Protein AF-A0A443JJD4-F1 (afdb_monomer_lite)

Structure (mmCIF, N/CA/C/O backbone):
data_AF-A0A443JJD4-F1
#
_entry.id   AF-A0A443JJD4-F1
#
loop_
_atom_site.group_PDB
_atom_site.id
_atom_site.type_symbol
_atom_site.label_atom_id
_atom_site.label_alt_id
_atom_site.label_comp_id
_atom_site.label_asym_id
_atom_site.label_entity_id
_atom_site.label_seq_id
_atom_site.pdbx_PDB_ins_code
_atom_site.Cartn_x
_atom_site.Cartn_y
_atom_site.Cartn_z
_atom_site.occupancy
_atom_site.B_iso_or_equiv
_atom_site.auth_seq_id
_atom_site.auth_comp_id
_atom_site.auth_asym_id
_atom_site.auth_atom_id
_atom_site.pdbx_PDB_model_num
ATOM 1 N N . MET A 1 1 ? -15.985 1.915 -1.081 1.00 71.69 1 MET A N 1
ATOM 2 C CA . MET A 1 1 ? -14.661 2.400 -1.530 1.00 71.69 1 MET A CA 1
ATOM 3 C C . MET A 1 1 ? -13.531 1.434 -1.184 1.00 71.69 1 MET A C 1
ATOM 5 O O . MET A 1 1 ? -12.964 0.893 -2.116 1.00 71.69 1 MET A O 1
ATOM 9 N N . GLY A 1 2 ? -13.249 1.116 0.090 1.00 85.69 2 GLY A N 1
ATOM 10 C CA . GLY A 1 2 ? -12.136 0.204 0.443 1.00 85.69 2 GLY A CA 1
ATOM 11 C C . GLY A 1 2 ? -12.157 -1.167 -0.258 1.00 85.69 2 GLY A C 1
ATOM 12 O O . GLY A 1 2 ? -11.140 -1.596 -0.787 1.00 85.69 2 GLY A O 1
ATOM 13 N N . ALA A 1 3 ? -13.329 -1.804 -0.365 1.00 90.56 3 ALA A N 1
ATOM 14 C CA . ALA A 1 3 ? -13.476 -3.071 -1.089 1.00 90.56 3 ALA A CA 1
ATOM 15 C C . ALA A 1 3 ? -13.136 -2.968 -2.590 1.00 90.56 3 ALA A C 1
ATOM 17 O O . ALA A 1 3 ? -12.581 -3.903 -3.151 1.00 90.56 3 ALA A O 1
ATOM 18 N N . ALA A 1 4 ? -13.420 -1.827 -3.229 1.00 94.88 4 ALA A N 1
ATOM 19 C CA . ALA A 1 4 ? -13.095 -1.611 -4.639 1.00 94.88 4 ALA A CA 1
ATOM 20 C C . ALA A 1 4 ? -11.581 -1.475 -4.850 1.00 94.88 4 ALA A C 1
ATOM 22 O O . ALA A 1 4 ? -11.047 -2.056 -5.783 1.00 94.88 4 ALA A O 1
ATOM 23 N N . ILE A 1 5 ? -10.881 -0.772 -3.950 1.00 93.56 5 ILE A N 1
ATOM 24 C CA . ILE A 1 5 ? -9.412 -0.666 -3.985 1.00 93.56 5 ILE A CA 1
ATOM 25 C C . ILE A 1 5 ? -8.783 -2.056 -3.849 1.00 93.56 5 ILE A C 1
ATOM 27 O O . ILE A 1 5 ? -7.883 -2.401 -4.608 1.00 93.56 5 ILE A O 1
ATOM 31 N N . LEU A 1 6 ? -9.294 -2.871 -2.921 1.00 95.69 6 LEU A N 1
ATOM 32 C CA . LEU A 1 6 ? -8.824 -4.241 -2.735 1.00 95.69 6 LEU A CA 1
ATOM 33 C C . LEU A 1 6 ? -9.066 -5.107 -3.979 1.00 95.69 6 LEU A C 1
ATOM 35 O O . LEU A 1 6 ? -8.166 -5.816 -4.415 1.00 95.69 6 LEU A O 1
ATOM 39 N N . ALA A 1 7 ? -10.260 -5.017 -4.569 1.00 96.69 7 ALA A N 1
ATOM 40 C CA . ALA A 1 7 ? -10.609 -5.747 -5.785 1.00 96.69 7 ALA A CA 1
ATOM 41 C C . ALA A 1 7 ? -9.724 -5.342 -6.974 1.00 96.69 7 ALA A C 1
ATOM 43 O O . ALA A 1 7 ? -9.246 -6.208 -7.699 1.00 96.69 7 ALA A O 1
ATOM 44 N N . LEU A 1 8 ? -9.456 -4.045 -7.144 1.00 97.19 8 LEU A N 1
ATOM 45 C CA . LEU A 1 8 ? -8.562 -3.544 -8.190 1.00 97.19 8 LEU A CA 1
ATOM 46 C C . LEU A 1 8 ? -7.117 -4.004 -7.978 1.00 97.19 8 LEU A C 1
ATOM 48 O O . LEU A 1 8 ? -6.460 -4.388 -8.940 1.00 97.19 8 LEU A O 1
ATOM 52 N N . ALA A 1 9 ? -6.629 -4.017 -6.736 1.00 96.25 9 ALA A N 1
ATOM 53 C CA . ALA A 1 9 ? -5.298 -4.532 -6.424 1.00 96.25 9 ALA A CA 1
ATOM 54 C C . ALA A 1 9 ? -5.184 -6.037 -6.720 1.00 96.25 9 ALA A C 1
ATOM 56 O O . ALA A 1 9 ? -4.201 -6.475 -7.312 1.00 96.25 9 ALA A O 1
ATOM 57 N N . LEU A 1 10 ? -6.209 -6.822 -6.374 1.00 96.94 10 LEU A N 1
ATOM 58 C CA . LEU A 1 10 ? -6.278 -8.243 -6.725 1.00 96.94 10 LEU A CA 1
ATOM 59 C C . LEU A 1 10 ? -6.310 -8.449 -8.241 1.00 96.94 10 LEU A C 1
ATOM 61 O O . LEU A 1 10 ? -5.576 -9.288 -8.751 1.00 96.94 10 LEU A O 1
ATOM 65 N N . ALA A 1 11 ? -7.114 -7.665 -8.961 1.00 97.94 11 ALA A N 1
ATOM 66 C CA . ALA A 1 11 ? -7.180 -7.719 -10.418 1.00 97.94 11 ALA A CA 1
ATOM 67 C C . ALA A 1 11 ? -5.840 -7.347 -11.070 1.00 97.94 11 ALA A C 1
ATOM 69 O O . ALA A 1 11 ? -5.450 -7.971 -12.050 1.00 97.94 11 ALA A O 1
ATOM 70 N N . HIS A 1 12 ? -5.111 -6.379 -10.509 1.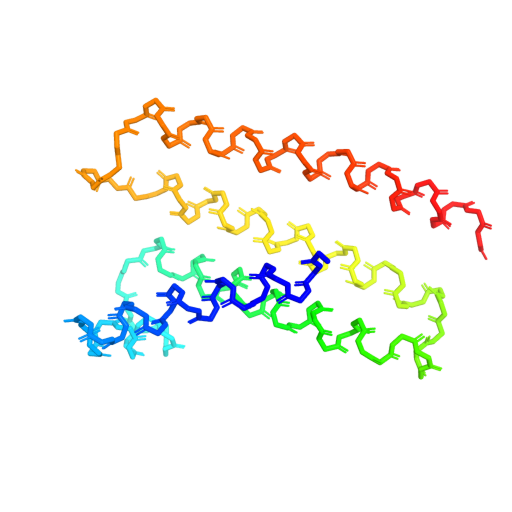00 94.88 12 HIS A N 1
ATOM 71 C CA . HIS A 1 12 ? -3.767 -6.023 -10.958 1.00 94.88 12 HIS A CA 1
ATOM 72 C C . HIS A 1 12 ? -2.786 -7.194 -10.803 1.00 94.88 12 HIS A C 1
ATOM 74 O O . HIS A 1 12 ? -2.148 -7.579 -11.779 1.00 94.88 12 HIS A O 1
ATOM 80 N N . VAL A 1 13 ? -2.715 -7.809 -9.616 1.00 96.56 13 VAL A N 1
ATOM 81 C CA . VAL A 1 13 ? -1.844 -8.974 -9.369 1.00 96.56 13 VAL A CA 1
ATOM 82 C C . VAL A 1 13 ? -2.247 -10.163 -10.246 1.00 96.56 13 VAL A C 1
ATOM 84 O O . VAL A 1 13 ? -1.384 -10.807 -10.835 1.00 96.56 13 VAL A O 1
ATOM 87 N N . ALA A 1 14 ? -3.548 -10.433 -10.384 1.00 96.38 14 ALA A N 1
ATOM 88 C CA . ALA A 1 14 ? -4.056 -11.507 -11.234 1.00 96.38 14 ALA A CA 1
ATOM 89 C C . ALA A 1 14 ? -3.747 -11.265 -12.718 1.00 96.38 14 ALA A C 1
ATOM 91 O O . ALA A 1 14 ? -3.329 -12.187 -13.410 1.00 96.38 14 ALA A O 1
ATOM 92 N N . GLY A 1 15 ? -3.907 -10.032 -13.204 1.00 96.12 15 GLY A N 1
ATOM 93 C CA . GLY A 1 15 ? -3.572 -9.662 -14.578 1.00 96.12 15 GLY A CA 1
ATOM 94 C C . GLY A 1 15 ? -2.087 -9.845 -14.878 1.00 96.12 15 GLY A C 1
ATOM 95 O O . GLY A 1 15 ? -1.744 -10.382 -15.927 1.00 96.12 15 GLY A O 1
ATOM 96 N N . LEU A 1 16 ? -1.214 -9.476 -13.935 1.00 93.56 16 LEU A N 1
ATOM 97 C CA . LEU A 1 16 ? 0.215 -9.748 -14.062 1.00 93.56 16 LEU A CA 1
ATOM 98 C C . LEU A 1 16 ? 0.510 -11.252 -14.047 1.00 93.56 16 LEU A C 1
ATOM 100 O O . LEU A 1 16 ? 1.287 -11.720 -14.868 1.00 93.56 16 LEU A O 1
ATOM 104 N N . TRP A 1 17 ? -0.141 -12.019 -13.169 1.00 94.62 17 TRP A N 1
ATOM 105 C CA . TRP A 1 17 ? 0.071 -13.466 -13.080 1.00 94.62 17 TRP A CA 1
ATOM 106 C C . TRP A 1 17 ? -0.365 -14.199 -14.355 1.00 94.62 17 TRP A C 1
ATOM 108 O O . TRP A 1 17 ? 0.284 -15.152 -14.765 1.00 94.62 17 TRP A O 1
ATOM 118 N N . LEU A 1 18 ? -1.433 -13.740 -15.015 1.00 96.25 18 LEU A N 1
ATOM 119 C CA . LEU A 1 18 ? -1.858 -14.280 -16.311 1.00 96.25 18 LEU A CA 1
ATOM 120 C C . LEU A 1 18 ? -0.854 -13.996 -17.437 1.00 96.25 18 LEU A C 1
ATOM 122 O O . LEU A 1 18 ? -0.821 -14.749 -18.407 1.00 96.25 18 LEU A O 1
ATOM 126 N N . TYR A 1 19 ? -0.077 -12.914 -17.335 1.00 94.69 19 TYR A N 1
ATOM 127 C CA . TYR A 1 19 ? 0.894 -12.521 -18.356 1.00 94.69 19 TYR A CA 1
ATOM 128 C C . TYR A 1 19 ? 2.285 -13.126 -18.112 1.00 94.69 19 TYR A C 1
ATOM 130 O O . TYR A 1 19 ? 2.894 -13.628 -19.052 1.00 94.69 19 TYR A O 1
ATOM 138 N N . SER A 1 20 ? 2.771 -13.107 -16.867 1.00 91.81 20 SER A N 1
ATOM 139 C CA . SER A 1 20 ? 4.039 -13.720 -16.451 1.00 91.81 20 SER A CA 1
ATOM 140 C C . SER A 1 20 ? 3.932 -14.347 -15.044 1.00 91.81 20 SER A C 1
ATOM 142 O O . SER A 1 20 ? 4.242 -13.715 -14.025 1.00 91.81 20 SER A O 1
ATOM 144 N N . PRO A 1 21 ? 3.448 -15.601 -14.940 1.00 93.12 21 PRO A N 1
ATOM 145 C CA . PRO A 1 21 ? 3.163 -16.239 -13.653 1.00 93.12 21 PRO A CA 1
ATOM 146 C C . PRO A 1 21 ? 4.421 -16.494 -12.818 1.00 93.12 21 PRO A C 1
ATOM 148 O O . PRO A 1 21 ? 4.371 -16.371 -11.589 1.00 93.12 21 PRO A O 1
ATOM 151 N N . GLU A 1 22 ? 5.546 -16.829 -13.448 1.00 94.88 22 GLU A N 1
ATOM 152 C CA . GLU A 1 22 ? 6.835 -17.030 -12.784 1.00 94.88 22 GLU A CA 1
ATOM 153 C C . GLU A 1 22 ? 7.345 -15.744 -12.122 1.00 94.88 22 GLU A C 1
ATOM 155 O O . GLU A 1 22 ? 7.669 -15.771 -10.934 1.00 94.88 22 GLU A O 1
ATOM 160 N N . ASP A 1 23 ? 7.289 -14.605 -12.821 1.00 91.62 23 ASP A N 1
ATOM 161 C CA . ASP A 1 23 ? 7.733 -13.309 -12.292 1.00 91.62 23 ASP A CA 1
ATOM 162 C C . ASP A 1 23 ? 6.932 -12.911 -11.051 1.00 91.62 23 ASP A C 1
ATOM 164 O O . ASP A 1 23 ? 7.477 -12.430 -10.054 1.00 91.62 23 ASP A O 1
ATOM 168 N N . ILE A 1 24 ? 5.614 -13.123 -11.094 1.00 94.94 24 ILE A N 1
ATOM 169 C CA . ILE A 1 24 ? 4.726 -12.797 -9.977 1.00 94.94 24 ILE A CA 1
ATOM 170 C C . ILE A 1 24 ? 4.887 -13.780 -8.827 1.00 94.94 24 ILE A C 1
ATOM 172 O O . ILE A 1 24 ? 4.812 -13.379 -7.664 1.00 94.94 24 ILE A O 1
ATOM 176 N N . THR A 1 25 ? 5.166 -15.045 -9.119 1.00 95.19 25 THR A N 1
ATOM 177 C CA . THR A 1 25 ? 5.490 -16.027 -8.082 1.00 95.19 25 THR A CA 1
ATOM 178 C C . THR A 1 25 ? 6.784 -15.641 -7.365 1.00 95.19 25 THR A C 1
ATOM 180 O O . THR A 1 25 ? 6.813 -15.605 -6.133 1.00 95.19 25 THR A O 1
ATOM 183 N N . ASP A 1 26 ? 7.825 -15.258 -8.103 1.00 95.38 26 ASP A N 1
ATOM 184 C CA . ASP A 1 26 ? 9.093 -14.809 -7.524 1.00 95.38 26 ASP A CA 1
ATOM 185 C C . ASP A 1 26 ? 8.960 -13.477 -6.779 1.00 95.38 26 ASP A C 1
ATOM 187 O O . ASP A 1 26 ? 9.578 -13.295 -5.725 1.00 95.38 26 ASP A O 1
ATOM 191 N N . ALA A 1 27 ? 8.116 -12.566 -7.263 1.00 94.75 27 ALA A N 1
ATOM 192 C CA . ALA A 1 27 ? 7.752 -11.347 -6.553 1.00 94.75 27 ALA A CA 1
ATOM 193 C C . ALA A 1 27 ? 7.100 -11.657 -5.198 1.00 94.75 27 ALA A C 1
ATOM 195 O O . ALA A 1 27 ? 7.606 -11.232 -4.159 1.00 94.75 27 ALA A O 1
ATOM 196 N N . LEU A 1 28 ? 6.003 -12.425 -5.193 1.00 92.81 28 LEU A N 1
ATOM 197 C CA . LEU A 1 28 ? 5.223 -12.746 -3.990 1.00 92.81 28 LEU A CA 1
ATOM 198 C C . LEU A 1 28 ? 6.026 -13.540 -2.954 1.00 92.81 28 LEU A C 1
ATOM 200 O O . LEU A 1 28 ? 5.785 -13.407 -1.755 1.00 92.81 28 LEU A O 1
ATOM 204 N N . LEU A 1 29 ? 6.994 -14.338 -3.408 1.00 95.25 29 LEU A N 1
ATOM 205 C CA . LEU A 1 29 ? 7.914 -15.086 -2.551 1.00 95.25 29 LEU A CA 1
ATOM 206 C C . LEU A 1 29 ? 9.170 -14.283 -2.173 1.00 95.25 29 LEU A C 1
ATOM 208 O O . LEU A 1 29 ? 10.064 -14.838 -1.535 1.00 95.25 29 LEU A O 1
ATOM 212 N N . LEU A 1 30 ? 9.230 -12.998 -2.546 1.00 92.69 30 LEU A N 1
ATOM 213 C CA . LEU A 1 30 ? 10.334 -12.069 -2.280 1.00 92.69 30 LEU A CA 1
ATOM 214 C C . LEU A 1 30 ? 11.699 -12.586 -2.770 1.00 92.69 30 LEU A C 1
ATOM 216 O O . LEU A 1 30 ? 12.732 -12.322 -2.157 1.00 92.69 30 LEU A O 1
ATOM 220 N N . ARG A 1 31 ? 11.700 -13.326 -3.882 1.00 94.38 31 ARG A N 1
ATOM 221 C CA . ARG A 1 31 ? 12.903 -13.843 -4.557 1.00 94.38 31 ARG A CA 1
ATOM 222 C C . ARG A 1 31 ? 13.358 -12.952 -5.706 1.00 94.38 31 ARG A C 1
ATOM 224 O O . ARG A 1 31 ? 14.519 -13.011 -6.101 1.00 94.38 31 ARG A O 1
ATOM 231 N N . ALA A 1 32 ? 12.451 -12.137 -6.243 1.00 86.56 32 ALA A N 1
ATOM 232 C CA . ALA A 1 32 ? 12.763 -11.210 -7.318 1.00 86.56 32 ALA A CA 1
ATOM 233 C C . ALA A 1 32 ? 13.842 -10.200 -6.881 1.00 86.56 32 ALA A C 1
ATOM 235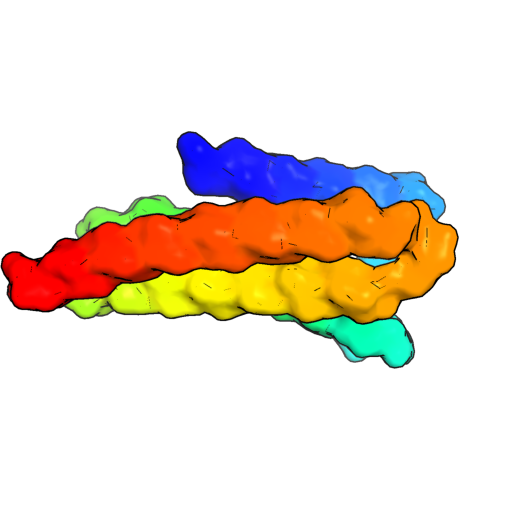 O O . ALA A 1 32 ? 13.725 -9.556 -5.839 1.00 86.56 32 ALA A O 1
ATOM 236 N N . LEU A 1 33 ? 14.864 -10.000 -7.718 1.00 86.25 33 LEU A N 1
ATOM 237 C CA . LEU A 1 33 ? 15.960 -9.049 -7.462 1.00 86.25 33 LEU A CA 1
ATOM 238 C C . LEU A 1 33 ? 15.533 -7.576 -7.584 1.00 86.25 33 LEU A C 1
ATOM 240 O O . LEU A 1 33 ? 16.289 -6.659 -7.270 1.00 86.25 33 LEU A O 1
ATOM 244 N N . THR A 1 34 ? 14.320 -7.328 -8.067 1.00 89.19 34 THR A N 1
ATOM 245 C CA . THR A 1 34 ? 13.800 -5.988 -8.315 1.00 89.19 34 THR A CA 1
ATOM 246 C C . THR A 1 34 ? 13.256 -5.348 -7.038 1.00 89.19 34 THR A C 1
ATOM 248 O O . THR A 1 34 ? 12.231 -5.779 -6.505 1.00 89.19 34 THR A O 1
ATOM 251 N N . THR A 1 35 ? 13.865 -4.246 -6.596 1.00 91.12 35 THR A N 1
ATOM 252 C CA . THR A 1 35 ? 13.456 -3.530 -5.374 1.00 91.12 35 THR A CA 1
ATOM 253 C C . THR A 1 35 ? 12.022 -3.009 -5.442 1.00 91.12 35 THR A C 1
ATOM 255 O O . THR A 1 35 ? 11.317 -3.027 -4.436 1.00 91.12 35 THR A O 1
ATOM 258 N N . PHE A 1 36 ? 11.556 -2.569 -6.620 1.00 93.12 36 PHE A N 1
ATOM 259 C CA . PHE A 1 36 ? 10.177 -2.095 -6.779 1.00 93.12 36 PHE A CA 1
ATOM 260 C C . PHE A 1 36 ? 9.169 -3.199 -6.430 1.00 93.12 36 PHE A C 1
ATOM 262 O O . PHE A 1 36 ? 8.163 -2.918 -5.783 1.00 93.12 36 PHE A O 1
ATOM 269 N N . SER A 1 37 ? 9.454 -4.454 -6.786 1.00 93.31 37 SER A N 1
ATOM 270 C CA . SER A 1 37 ? 8.569 -5.592 -6.533 1.00 93.31 37 SER A CA 1
ATOM 271 C C . SER A 1 37 ? 8.374 -5.840 -5.036 1.00 93.31 37 SER A C 1
ATOM 273 O O . SER A 1 37 ? 7.237 -5.944 -4.579 1.00 93.31 37 SER A O 1
ATOM 275 N N . ALA A 1 38 ? 9.449 -5.779 -4.241 1.00 95.62 38 ALA A N 1
ATOM 276 C CA . ALA A 1 38 ? 9.362 -5.908 -2.785 1.00 95.62 38 ALA A CA 1
ATOM 277 C C . ALA A 1 38 ? 8.434 -4.849 -2.156 1.00 95.62 38 ALA A C 1
ATOM 279 O O . ALA A 1 38 ? 7.595 -5.177 -1.315 1.00 95.62 38 ALA A O 1
ATOM 280 N N . TRP A 1 39 ? 8.521 -3.591 -2.609 1.00 97.25 39 TRP A N 1
ATOM 281 C CA . TRP A 1 39 ? 7.608 -2.526 -2.169 1.00 97.25 39 TRP A CA 1
ATOM 282 C C . TRP A 1 39 ? 6.163 -2.763 -2.621 1.00 97.25 39 TRP A C 1
ATOM 284 O O . TRP A 1 39 ? 5.234 -2.490 -1.860 1.00 97.25 39 TRP A O 1
ATOM 294 N N . GLY A 1 40 ? 5.961 -3.307 -3.824 1.00 96.25 40 GLY A N 1
ATOM 295 C CA . GLY A 1 40 ? 4.637 -3.684 -4.325 1.00 96.25 40 GLY A CA 1
ATOM 296 C C . GLY A 1 40 ? 3.983 -4.754 -3.451 1.00 96.25 40 GLY A C 1
ATOM 297 O O . GLY A 1 40 ? 2.846 -4.585 -3.011 1.00 96.25 40 GLY A O 1
ATOM 298 N N . VAL A 1 41 ? 4.732 -5.808 -3.116 1.00 97.19 41 VAL A N 1
ATOM 299 C CA . VAL A 1 41 ? 4.269 -6.909 -2.257 1.00 97.19 41 VAL A CA 1
ATOM 300 C C . VAL A 1 41 ? 3.993 -6.429 -0.834 1.00 97.19 41 VAL A C 1
ATOM 302 O O . VAL A 1 41 ? 2.935 -6.737 -0.286 1.00 97.19 41 VAL A O 1
ATOM 305 N N . ALA A 1 42 ? 4.882 -5.621 -0.249 1.00 97.50 42 ALA A N 1
ATOM 306 C CA . ALA A 1 42 ? 4.668 -5.042 1.078 1.00 97.50 42 ALA A CA 1
ATOM 307 C C . ALA A 1 42 ? 3.413 -4.152 1.121 1.00 97.50 42 ALA A C 1
ATOM 309 O O . ALA A 1 42 ? 2.597 -4.264 2.040 1.00 97.50 42 ALA A O 1
ATOM 310 N N . GLY A 1 43 ? 3.219 -3.308 0.102 1.00 97.50 43 GLY A N 1
ATOM 311 C CA . GLY A 1 43 ? 2.031 -2.465 -0.021 1.00 97.50 43 GLY A CA 1
ATOM 312 C C . GLY A 1 43 ? 0.745 -3.272 -0.195 1.00 97.50 43 GLY A C 1
ATOM 313 O O . GLY A 1 43 ? -0.263 -2.978 0.449 1.00 97.50 43 GLY A O 1
ATOM 314 N N . PHE A 1 44 ? 0.784 -4.325 -1.011 1.00 97.75 44 PHE A N 1
ATOM 315 C CA . PHE A 1 44 ? -0.346 -5.227 -1.224 1.00 97.75 44 PHE A CA 1
ATOM 316 C C . PHE A 1 44 ? -0.713 -6.011 0.045 1.00 97.75 44 PHE A C 1
ATOM 318 O O . PHE A 1 44 ? -1.887 -6.070 0.418 1.00 97.75 44 PHE A O 1
ATOM 325 N N . ALA A 1 45 ? 0.280 -6.542 0.764 1.00 97.75 45 ALA A N 1
ATOM 326 C CA . ALA A 1 45 ? 0.075 -7.216 2.043 1.00 97.75 45 ALA A CA 1
ATOM 327 C C . ALA A 1 45 ? -0.524 -6.267 3.096 1.00 97.75 45 ALA A C 1
ATOM 329 O O . ALA A 1 45 ? -1.474 -6.632 3.793 1.00 97.75 45 ALA A O 1
ATOM 330 N N . GLY A 1 46 ? -0.029 -5.027 3.169 1.00 97.75 46 GLY A N 1
ATOM 331 C CA . GLY A 1 46 ? -0.595 -3.989 4.032 1.00 97.75 46 GLY A CA 1
ATOM 332 C C . GLY A 1 46 ? -2.058 -3.678 3.699 1.00 97.75 46 GLY A C 1
ATOM 333 O O . GLY A 1 46 ? -2.885 -3.541 4.605 1.00 97.75 46 GLY A O 1
ATOM 334 N N . LEU A 1 47 ? -2.404 -3.634 2.410 1.00 97.25 47 LEU A N 1
ATOM 335 C CA . LEU A 1 47 ? -3.765 -3.378 1.946 1.00 97.25 47 LEU A CA 1
ATOM 336 C C . LEU A 1 47 ? -4.713 -4.536 2.299 1.00 97.25 47 LEU A C 1
ATOM 338 O O . LEU A 1 47 ? -5.822 -4.289 2.785 1.00 97.25 47 LEU A O 1
ATOM 342 N N . LEU A 1 48 ? -4.275 -5.787 2.117 1.00 97.31 48 LEU A N 1
ATOM 343 C CA . LEU A 1 48 ? -5.016 -6.975 2.558 1.00 97.31 48 LEU A CA 1
ATOM 344 C C . LEU A 1 48 ? -5.247 -6.947 4.071 1.00 97.31 48 LEU A C 1
ATOM 346 O O . LEU A 1 48 ? -6.381 -7.114 4.526 1.00 97.31 48 LEU A O 1
ATOM 350 N N . ALA A 1 49 ? -4.199 -6.669 4.849 1.00 97.31 49 ALA A N 1
ATOM 351 C CA . ALA A 1 49 ? -4.291 -6.565 6.301 1.00 97.31 49 ALA A CA 1
ATOM 352 C C . ALA A 1 49 ? -5.265 -5.455 6.728 1.00 97.31 49 ALA A C 1
ATOM 354 O O . ALA A 1 49 ? -6.105 -5.680 7.599 1.00 97.31 49 ALA A O 1
ATOM 355 N N . ALA A 1 50 ? -5.223 -4.281 6.086 1.00 96.44 50 ALA A N 1
ATOM 356 C CA . ALA A 1 50 ? -6.177 -3.200 6.338 1.00 96.44 50 ALA A CA 1
ATOM 357 C C . ALA A 1 50 ? -7.622 -3.641 6.050 1.00 96.44 50 ALA A C 1
ATOM 359 O O . ALA A 1 50 ? -8.527 -3.353 6.838 1.00 96.44 50 ALA A O 1
ATOM 360 N N . GLY A 1 51 ? -7.835 -4.385 4.959 1.00 95.38 51 GLY A N 1
ATOM 361 C CA . GLY A 1 51 ? -9.124 -4.980 4.608 1.00 95.38 51 GLY A CA 1
ATOM 362 C C . GLY A 1 51 ? -9.646 -5.933 5.686 1.00 95.38 51 GLY A C 1
ATOM 363 O O . GLY A 1 51 ? -10.781 -5.778 6.139 1.00 95.38 51 GLY A O 1
ATOM 364 N N . ILE A 1 52 ? -8.804 -6.857 6.156 1.00 95.69 52 ILE A N 1
ATOM 365 C CA . ILE A 1 52 ? -9.136 -7.806 7.232 1.00 95.69 52 ILE A CA 1
ATOM 366 C C . ILE A 1 52 ? -9.445 -7.061 8.537 1.00 95.69 52 ILE A C 1
ATOM 368 O O . ILE A 1 52 ? -10.473 -7.290 9.170 1.00 95.69 52 ILE A O 1
ATOM 372 N N . VAL A 1 53 ? -8.608 -6.100 8.931 1.00 95.31 53 VAL A N 1
ATOM 373 C CA . VAL A 1 53 ? -8.863 -5.281 10.126 1.00 95.31 53 VAL A CA 1
ATOM 374 C C . VAL A 1 53 ? -10.198 -4.538 9.992 1.00 95.31 53 VAL A C 1
ATOM 376 O O . VAL A 1 53 ? -10.950 -4.432 10.961 1.00 95.31 53 VAL A O 1
ATOM 379 N N . SER A 1 54 ? -10.557 -4.067 8.795 1.00 94.25 54 SER A N 1
ATOM 380 C CA . SER A 1 54 ? -11.836 -3.395 8.529 1.00 94.25 54 SER A CA 1
ATOM 381 C C . SER A 1 54 ? -13.064 -4.301 8.713 1.00 94.25 54 SER A C 1
ATOM 383 O O . SER A 1 54 ? -14.109 -3.838 9.199 1.00 94.25 54 SER A O 1
ATOM 385 N N . THR A 1 55 ? -12.963 -5.593 8.378 1.00 93.94 55 THR A N 1
ATOM 386 C CA . THR A 1 55 ? -14.048 -6.566 8.617 1.00 93.94 55 THR A CA 1
ATOM 387 C C . THR A 1 55 ? -14.170 -6.914 10.101 1.00 93.94 55 THR A C 1
ATOM 389 O O . THR A 1 55 ? -15.285 -6.994 10.620 1.00 93.94 55 THR A O 1
ATOM 392 N N . LEU A 1 56 ? -13.046 -6.982 10.819 1.00 93.50 56 LEU A N 1
ATOM 393 C CA . LEU A 1 56 ? -12.985 -7.258 12.260 1.00 93.50 56 LEU A CA 1
ATOM 394 C C . LEU A 1 56 ? -13.276 -6.036 13.152 1.00 93.50 56 LEU A C 1
ATOM 396 O O . LEU A 1 56 ? -13.174 -6.120 14.376 1.00 93.50 56 LEU A O 1
ATOM 400 N N . ARG A 1 57 ? -13.706 -4.901 12.584 1.00 92.00 57 ARG A N 1
ATOM 401 C CA . ARG A 1 57 ? -13.936 -3.639 13.321 1.00 92.00 57 ARG A CA 1
ATOM 402 C C . ARG A 1 57 ? -14.895 -3.722 14.511 1.00 92.00 57 ARG A C 1
ATOM 404 O O . ARG A 1 57 ? -14.869 -2.850 15.368 1.00 92.00 57 ARG A O 1
ATOM 411 N N . ARG A 1 58 ? -15.790 -4.716 14.527 1.00 92.25 58 ARG A N 1
ATOM 412 C CA . ARG A 1 58 ? -16.740 -4.947 15.631 1.00 92.25 58 ARG A CA 1
ATOM 413 C C . ARG A 1 58 ? -16.158 -5.818 16.746 1.00 92.25 58 ARG A C 1
ATOM 415 O O . ARG A 1 58 ? -16.705 -5.820 17.838 1.00 92.25 58 ARG A O 1
ATOM 422 N N . GLN A 1 59 ? -15.085 -6.551 16.459 1.00 94.19 59 GLN A N 1
ATOM 423 C CA . GLN A 1 59 ? -14.412 -7.452 17.397 1.00 94.19 59 GLN A CA 1
ATOM 424 C C . GLN A 1 59 ? -13.208 -6.777 18.070 1.00 94.19 59 GLN A C 1
ATOM 426 O O . GLN A 1 59 ? -12.819 -7.156 19.169 1.00 94.19 59 GLN A O 1
ATOM 431 N N . ILE A 1 60 ? -12.627 -5.757 17.429 1.00 92.81 60 ILE A N 1
ATOM 432 C CA . ILE A 1 60 ? -11.473 -5.012 17.942 1.00 92.81 60 ILE A CA 1
ATOM 433 C C . ILE A 1 60 ? -11.960 -3.713 18.606 1.00 92.81 60 ILE A C 1
ATOM 435 O O . ILE A 1 60 ? -12.710 -2.961 17.976 1.00 92.81 60 ILE A O 1
ATOM 439 N N . PRO A 1 61 ? -11.511 -3.382 19.834 1.00 93.25 61 PRO A N 1
ATOM 440 C CA . PRO A 1 61 ? -11.851 -2.119 20.478 1.00 93.25 61 PRO A CA 1
ATOM 441 C C . PRO A 1 61 ? -11.526 -0.916 19.576 1.00 93.25 61 PRO A C 1
ATOM 443 O O . PRO A 1 61 ? -10.423 -0.860 19.022 1.00 93.25 61 PRO A O 1
ATOM 446 N N . PRO A 1 62 ? -12.407 0.099 19.463 1.00 89.75 62 PRO A N 1
ATOM 447 C CA . PRO A 1 62 ? -12.194 1.240 18.565 1.00 89.75 62 PRO A CA 1
ATOM 448 C C . PRO A 1 62 ? -10.862 1.973 18.777 1.00 89.75 62 PRO A C 1
ATOM 450 O O . PRO A 1 62 ? -10.276 2.471 17.816 1.00 89.75 62 PRO A O 1
ATOM 453 N N . ARG A 1 63 ? -10.365 2.003 20.021 1.00 91.31 63 ARG A N 1
ATOM 454 C CA . ARG A 1 63 ? -9.075 2.606 20.397 1.00 91.31 63 ARG A CA 1
ATOM 455 C C . ARG A 1 63 ? -7.865 1.908 19.771 1.00 91.31 63 ARG A C 1
ATOM 457 O O . ARG A 1 63 ? -6.858 2.562 19.548 1.00 91.31 63 ARG A O 1
ATOM 464 N N . ILE A 1 64 ? -7.975 0.616 19.464 1.00 92.69 64 ILE A N 1
ATOM 465 C CA . ILE A 1 64 ? -6.927 -0.188 18.815 1.00 92.69 64 ILE A CA 1
ATOM 466 C C . ILE A 1 64 ? -7.188 -0.270 17.312 1.00 92.69 64 ILE A C 1
ATOM 468 O O . ILE A 1 64 ? -6.282 -0.091 16.501 1.00 92.69 64 ILE A O 1
ATOM 472 N N . TRP A 1 65 ? -8.449 -0.482 16.931 1.00 94.50 65 TRP A N 1
ATOM 473 C CA . TRP A 1 65 ? -8.848 -0.649 15.539 1.00 94.50 65 TRP A CA 1
ATOM 474 C C . TRP A 1 65 ? -8.507 0.569 14.675 1.00 94.50 65 TRP A C 1
ATOM 476 O O . TRP A 1 65 ? -7.936 0.424 13.596 1.00 94.50 65 TRP A O 1
ATOM 486 N N . ARG A 1 66 ? -8.833 1.780 15.149 1.00 91.69 66 ARG A N 1
ATOM 487 C CA . ARG A 1 66 ? -8.625 3.018 14.385 1.00 91.69 66 ARG A CA 1
ATOM 488 C C . ARG A 1 66 ? -7.149 3.298 14.067 1.00 91.69 66 ARG A C 1
ATOM 490 O O . ARG A 1 66 ? -6.867 3.517 12.889 1.00 91.69 66 ARG A O 1
ATOM 497 N N . PRO A 1 67 ? -6.206 3.313 15.037 1.00 94.25 67 PRO A N 1
ATOM 498 C CA . PRO A 1 67 ? -4.806 3.578 14.717 1.00 94.25 67 PRO A CA 1
ATOM 499 C C . PRO A 1 67 ? -4.192 2.445 13.891 1.00 94.25 67 PRO A C 1
ATOM 501 O O . PRO A 1 67 ? -3.419 2.733 12.984 1.00 94.25 67 PRO A O 1
ATOM 504 N N . LEU A 1 68 ? -4.584 1.187 14.130 1.00 95.31 68 LEU A N 1
ATOM 505 C CA . LEU A 1 68 ? -4.108 0.047 13.347 1.00 95.31 68 LEU A CA 1
ATOM 506 C C . LEU A 1 68 ? -4.535 0.151 11.878 1.00 95.31 68 LEU A C 1
ATOM 508 O O . LEU A 1 68 ? -3.692 0.109 10.986 1.00 95.31 68 LEU A O 1
ATOM 512 N N . HIS A 1 69 ? -5.830 0.345 11.615 1.00 94.94 69 HIS A N 1
ATOM 513 C CA . HIS A 1 69 ? -6.333 0.495 10.250 1.00 94.94 69 HIS A CA 1
ATOM 514 C C . HIS A 1 69 ? -5.717 1.717 9.555 1.00 94.94 69 HIS A C 1
ATOM 516 O O . HIS A 1 69 ? -5.365 1.647 8.378 1.00 94.94 69 HIS A O 1
ATOM 522 N N . LEU A 1 70 ? -5.583 2.846 10.263 1.00 94.81 70 LEU A N 1
ATOM 523 C CA . LEU A 1 70 ? -4.955 4.046 9.710 1.00 94.81 70 LEU A CA 1
ATOM 524 C C . LEU A 1 70 ? -3.477 3.806 9.374 1.00 94.81 70 LEU A C 1
ATOM 526 O O . LEU A 1 70 ? -3.051 4.150 8.276 1.00 94.81 70 LEU A O 1
ATOM 530 N N . GLY A 1 71 ? -2.716 3.196 10.284 1.00 96.06 71 GLY A N 1
ATOM 531 C CA . GLY A 1 71 ? -1.305 2.875 10.074 1.00 96.06 71 GLY A CA 1
ATOM 532 C C . GLY A 1 71 ? -1.095 1.949 8.878 1.00 96.06 71 GLY A C 1
ATOM 533 O O . GLY A 1 71 ? -0.259 2.240 8.026 1.00 96.06 71 GLY A O 1
ATOM 534 N N . LEU A 1 72 ? -1.909 0.894 8.756 1.00 97.00 72 LEU A N 1
ATOM 535 C CA . LEU A 1 72 ? -1.863 -0.020 7.610 1.00 97.00 72 LEU A CA 1
ATOM 536 C C . LEU A 1 72 ? -2.194 0.696 6.297 1.00 97.00 72 LEU A C 1
ATOM 538 O O . LEU A 1 72 ? -1.491 0.510 5.305 1.00 97.00 72 LEU A O 1
ATOM 542 N N . ALA A 1 73 ? -3.218 1.554 6.284 1.00 95.25 73 ALA A N 1
ATOM 543 C CA . ALA A 1 73 ? -3.577 2.328 5.097 1.00 95.25 73 ALA A CA 1
ATOM 544 C C . ALA A 1 73 ? -2.451 3.290 4.670 1.00 95.25 73 ALA A C 1
ATOM 546 O O . ALA A 1 73 ? -2.136 3.375 3.483 1.00 95.25 73 ALA A O 1
ATOM 547 N N . VAL A 1 74 ? -1.816 3.973 5.631 1.00 96.38 74 VAL A N 1
ATOM 548 C CA . VAL A 1 74 ? -0.679 4.875 5.378 1.00 96.38 74 VAL A CA 1
ATOM 549 C C . VAL A 1 74 ? 0.516 4.104 4.827 1.00 96.38 74 VAL A C 1
ATOM 551 O O . VAL A 1 74 ? 1.046 4.474 3.782 1.00 96.38 74 VAL A O 1
ATOM 554 N N . ALA A 1 75 ? 0.911 3.017 5.490 1.00 97.88 75 ALA A N 1
ATOM 555 C CA . ALA A 1 75 ? 2.039 2.196 5.063 1.00 97.88 75 ALA A CA 1
ATOM 556 C C . ALA A 1 75 ? 1.828 1.646 3.644 1.00 97.88 75 ALA A C 1
ATOM 558 O O . ALA A 1 75 ? 2.722 1.748 2.806 1.00 97.88 75 ALA A O 1
ATOM 559 N N . SER A 1 76 ? 0.624 1.148 3.349 1.00 97.44 76 SER A N 1
ATOM 560 C CA . SER A 1 76 ? 0.278 0.602 2.030 1.00 97.44 76 SER A CA 1
ATOM 561 C C . SER A 1 76 ? 0.370 1.655 0.928 1.00 97.44 76 SER A C 1
ATOM 563 O O . SER A 1 76 ? 0.933 1.393 -0.133 1.00 97.44 76 SER A O 1
ATOM 565 N N . ALA A 1 77 ? -0.138 2.864 1.184 1.00 96.81 77 ALA A N 1
ATOM 566 C CA . ALA A 1 77 ? -0.092 3.961 0.222 1.00 96.81 77 ALA A CA 1
ATOM 567 C C . ALA A 1 77 ? 1.345 4.436 -0.048 1.00 96.81 77 ALA A C 1
ATOM 569 O O . ALA A 1 77 ? 1.707 4.652 -1.203 1.00 96.81 77 ALA A O 1
ATOM 570 N N . LEU A 1 78 ? 2.181 4.552 0.989 1.00 98.06 78 LEU A N 1
ATOM 571 C CA . LEU A 1 78 ? 3.593 4.913 0.820 1.00 98.06 78 LEU A CA 1
ATOM 572 C C . LEU A 1 78 ? 4.361 3.842 0.040 1.00 98.06 78 LEU A C 1
ATOM 574 O O . LEU A 1 78 ? 5.109 4.176 -0.876 1.00 98.06 78 LEU A O 1
ATOM 578 N N . CYS A 1 79 ? 4.125 2.562 0.341 1.00 98.12 79 CYS A N 1
ATOM 579 C CA . CYS A 1 79 ? 4.703 1.457 -0.420 1.00 98.12 79 CYS A CA 1
ATOM 580 C C . CYS A 1 79 ? 4.287 1.512 -1.895 1.00 98.12 79 CYS A C 1
ATOM 582 O O . CYS A 1 79 ? 5.138 1.345 -2.761 1.00 98.12 79 CYS A O 1
ATOM 584 N N . ALA A 1 80 ? 3.017 1.811 -2.192 1.00 96.31 80 ALA A N 1
ATOM 585 C CA . ALA A 1 80 ? 2.531 1.958 -3.564 1.00 96.31 80 ALA A CA 1
ATOM 586 C C . ALA A 1 80 ? 3.213 3.121 -4.310 1.00 96.31 80 ALA A C 1
ATOM 588 O O . ALA A 1 80 ? 3.579 2.967 -5.474 1.00 96.31 80 ALA A O 1
ATOM 589 N N . VAL A 1 81 ? 3.436 4.259 -3.641 1.00 97.38 81 VAL A N 1
ATOM 590 C CA . VAL A 1 81 ? 4.173 5.399 -4.214 1.00 97.38 81 VAL A CA 1
ATOM 591 C C . VAL A 1 81 ? 5.619 5.016 -4.517 1.00 97.38 81 VAL A C 1
ATOM 593 O O . VAL A 1 81 ? 6.096 5.282 -5.616 1.00 97.38 81 VAL A O 1
ATOM 596 N N . ILE A 1 82 ? 6.311 4.365 -3.576 1.00 97.19 82 ILE A N 1
ATOM 597 C CA . ILE A 1 82 ? 7.702 3.929 -3.766 1.00 97.19 82 ILE A CA 1
ATOM 598 C C . ILE A 1 82 ? 7.787 2.886 -4.887 1.00 97.19 82 ILE A C 1
ATOM 600 O O . ILE A 1 82 ? 8.619 3.017 -5.782 1.00 97.19 82 ILE A O 1
ATOM 604 N N . HIS A 1 83 ? 6.896 1.892 -4.873 1.00 95.19 83 HIS A N 1
ATOM 605 C CA . HIS A 1 83 ? 6.770 0.876 -5.916 1.00 95.19 83 HIS A CA 1
ATOM 606 C C . HIS A 1 83 ? 6.623 1.520 -7.296 1.00 95.19 83 HIS A C 1
ATOM 608 O O . HIS A 1 83 ? 7.439 1.257 -8.173 1.00 95.19 83 HIS A O 1
ATOM 614 N N . ALA A 1 84 ? 5.646 2.417 -7.465 1.00 94.50 84 ALA A N 1
ATOM 615 C CA . ALA A 1 84 ? 5.410 3.097 -8.732 1.00 94.50 84 ALA A CA 1
ATOM 616 C C . ALA A 1 84 ? 6.604 3.967 -9.146 1.00 94.50 84 ALA A C 1
ATOM 618 O O . ALA A 1 84 ? 7.019 3.925 -10.302 1.00 94.50 84 ALA A O 1
ATOM 619 N N . TRP A 1 85 ? 7.185 4.727 -8.212 1.00 95.19 85 TRP A N 1
ATOM 620 C CA . TRP A 1 85 ? 8.301 5.636 -8.485 1.00 95.19 85 TRP A CA 1
ATOM 621 C C . TRP A 1 85 ? 9.528 4.912 -9.050 1.00 95.19 85 TRP A C 1
ATOM 623 O O . TRP A 1 85 ? 10.142 5.402 -10.005 1.00 95.19 85 TRP A O 1
ATOM 633 N N . LEU A 1 86 ? 9.834 3.735 -8.495 1.00 94.00 86 LEU A N 1
ATOM 634 C CA . LEU A 1 86 ? 10.965 2.888 -8.882 1.00 94.00 86 LEU A CA 1
ATOM 635 C C . LEU A 1 86 ? 10.767 2.147 -10.217 1.00 94.00 86 LEU A C 1
ATOM 637 O O . LEU A 1 86 ? 11.720 1.545 -10.707 1.00 94.00 86 LEU A O 1
ATOM 641 N N . ILE A 1 87 ? 9.576 2.186 -10.825 1.00 91.31 87 ILE A N 1
ATOM 642 C CA . ILE A 1 87 ? 9.349 1.619 -12.162 1.00 91.31 87 ILE A CA 1
ATOM 643 C C . ILE A 1 87 ? 9.925 2.572 -13.220 1.00 91.31 87 ILE A C 1
ATOM 645 O O . ILE A 1 87 ? 9.546 3.747 -13.306 1.00 91.31 87 ILE A O 1
ATOM 649 N N . PHE A 1 88 ? 10.829 2.058 -14.055 1.00 85.62 88 PHE A N 1
ATOM 650 C CA . PHE A 1 88 ? 11.470 2.791 -15.150 1.00 85.62 88 PHE A CA 1
ATOM 651 C C . PHE A 1 88 ? 11.032 2.253 -16.517 1.00 85.62 88 PHE A C 1
ATOM 653 O O . PHE A 1 88 ? 10.776 1.063 -16.670 1.00 85.62 88 PHE A O 1
ATOM 660 N N . GLY A 1 89 ? 10.946 3.134 -17.519 1.00 80.94 89 GLY A N 1
ATOM 661 C CA . GLY A 1 89 ? 10.759 2.776 -18.933 1.00 80.94 89 GLY A CA 1
ATOM 662 C C . GLY A 1 89 ? 9.345 2.358 -19.359 1.00 80.94 89 GLY A C 1
ATOM 663 O O . GLY A 1 89 ? 9.005 2.542 -20.521 1.00 80.94 89 GLY A O 1
ATOM 664 N N . VAL A 1 90 ? 8.509 1.850 -18.447 1.00 81.44 90 VAL A N 1
ATOM 665 C CA . VAL A 1 90 ? 7.145 1.379 -18.774 1.00 81.44 90 VAL A CA 1
ATOM 666 C C . VAL A 1 90 ? 6.089 2.483 -18.644 1.00 81.44 90 VAL A C 1
ATOM 668 O O . VAL A 1 90 ? 5.140 2.534 -19.420 1.00 81.44 90 VAL A O 1
ATOM 671 N N . ILE A 1 91 ? 6.245 3.379 -17.664 1.00 83.31 91 ILE A N 1
ATOM 672 C CA . ILE A 1 91 ? 5.292 4.458 -17.373 1.00 83.31 91 ILE A CA 1
ATOM 673 C C . ILE A 1 91 ? 5.932 5.795 -17.746 1.00 83.31 91 ILE A C 1
ATOM 675 O O . ILE A 1 91 ? 7.049 6.091 -17.316 1.00 83.31 91 ILE A O 1
ATOM 679 N N . GLU A 1 92 ? 5.206 6.610 -18.514 1.00 90.31 92 GLU A N 1
ATOM 680 C CA . GLU A 1 92 ? 5.623 7.968 -18.866 1.00 90.31 92 GLU A CA 1
ATOM 681 C C . GLU A 1 92 ? 5.886 8.798 -17.584 1.00 90.31 92 GLU A C 1
ATOM 683 O O . GLU A 1 92 ? 5.096 8.727 -16.632 1.00 90.31 92 GLU A O 1
ATOM 688 N N . PRO A 1 93 ? 7.011 9.539 -17.494 1.00 90.00 93 PRO A N 1
ATOM 689 C CA . PRO A 1 93 ? 7.445 10.152 -16.238 1.00 90.00 93 PRO A CA 1
ATOM 690 C C . PRO A 1 93 ? 6.441 11.126 -15.614 1.00 90.00 93 PRO A C 1
ATOM 692 O O . PRO A 1 93 ? 6.291 11.125 -14.388 1.00 90.00 93 PRO A O 1
ATOM 695 N N . ASN A 1 94 ? 5.743 11.932 -16.419 1.00 91.25 94 ASN A N 1
ATOM 696 C CA . ASN A 1 94 ? 4.787 12.911 -15.903 1.00 91.25 94 ASN A CA 1
ATOM 697 C C . ASN A 1 94 ? 3.531 12.229 -15.354 1.00 91.25 94 ASN A C 1
ATOM 699 O O . ASN A 1 94 ? 3.088 12.556 -14.253 1.00 91.25 94 ASN A O 1
ATOM 703 N N . ASN A 1 95 ? 3.006 11.224 -16.053 1.00 90.69 95 ASN A N 1
ATOM 704 C CA . ASN A 1 95 ? 1.879 10.416 -15.597 1.00 90.69 95 ASN A CA 1
ATOM 705 C C . ASN A 1 95 ? 2.222 9.678 -14.300 1.00 90.69 95 ASN A C 1
ATOM 707 O O . ASN A 1 95 ? 1.413 9.655 -13.370 1.00 90.69 95 ASN A O 1
ATOM 711 N N . LYS A 1 96 ? 3.439 9.134 -14.193 1.00 91.38 96 LYS A N 1
ATOM 712 C CA . LYS A 1 96 ? 3.940 8.525 -12.953 1.00 91.38 96 LYS A CA 1
ATOM 713 C C . LYS A 1 96 ? 3.966 9.534 -11.801 1.00 91.38 96 LYS A C 1
ATOM 715 O O . LYS A 1 96 ? 3.461 9.240 -10.717 1.00 91.38 96 LYS A O 1
ATOM 720 N N . ALA A 1 97 ? 4.523 10.722 -12.032 1.00 93.06 97 ALA A N 1
ATOM 721 C CA . ALA A 1 97 ? 4.587 11.774 -11.020 1.00 93.06 97 ALA A CA 1
ATOM 722 C C . ALA A 1 97 ? 3.185 12.228 -10.584 1.00 93.06 97 ALA A C 1
ATOM 724 O O . ALA A 1 97 ? 2.922 12.334 -9.386 1.00 93.06 97 ALA A O 1
ATOM 725 N N . LEU A 1 98 ? 2.268 12.422 -11.536 1.00 95.00 98 LEU A N 1
ATOM 726 C CA . LEU A 1 98 ? 0.883 12.795 -11.262 1.00 95.00 98 LEU A CA 1
ATOM 727 C C . LEU A 1 98 ? 0.166 11.733 -10.421 1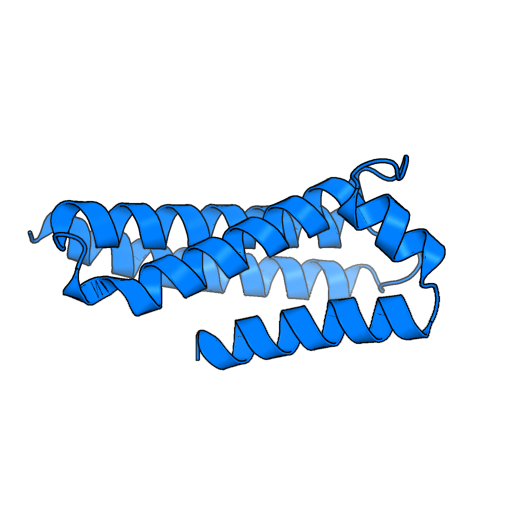.00 95.00 98 LEU A C 1
ATOM 729 O O . LEU A 1 98 ? -0.465 12.077 -9.422 1.00 95.00 98 LEU A O 1
ATOM 733 N N . LEU A 1 99 ? 0.298 10.449 -10.770 1.00 92.81 99 LEU A N 1
ATOM 734 C CA . LEU A 1 99 ? -0.277 9.347 -9.992 1.00 92.81 99 LEU A CA 1
ATOM 735 C C . LEU A 1 99 ? 0.252 9.344 -8.552 1.00 92.81 99 LEU A C 1
ATOM 737 O O . LEU A 1 99 ? -0.540 9.286 -7.608 1.00 92.81 99 LEU A O 1
ATOM 741 N N . CYS A 1 100 ? 1.567 9.479 -8.367 1.00 95.56 100 CYS A N 1
ATOM 742 C CA . CYS A 1 100 ? 2.169 9.561 -7.036 1.00 95.56 100 CYS A CA 1
ATOM 743 C C . CYS A 1 100 ? 1.648 10.770 -6.243 1.00 95.56 100 CYS A C 1
ATOM 745 O O . CYS A 1 100 ? 1.293 10.624 -5.072 1.00 95.56 100 CYS A O 1
ATOM 747 N N . LEU A 1 101 ? 1.541 11.946 -6.869 1.00 96.31 101 LEU A N 1
ATOM 748 C CA . LEU A 1 101 ? 1.006 13.151 -6.228 1.00 96.31 101 LEU A CA 1
ATOM 749 C C . LEU A 1 101 ? -0.455 12.977 -5.802 1.00 96.31 101 LEU A C 1
ATOM 751 O O . LEU A 1 101 ? -0.809 13.337 -4.680 1.00 96.31 101 LEU A O 1
ATOM 755 N N . VAL A 1 102 ? -1.296 12.388 -6.655 1.00 96.12 102 VAL A N 1
ATOM 756 C CA . VAL A 1 102 ? -2.709 12.125 -6.340 1.00 96.12 102 VAL A CA 1
ATOM 757 C C . VAL A 1 102 ? -2.841 11.154 -5.164 1.00 96.12 102 VAL A C 1
ATOM 759 O O . VAL A 1 102 ? -3.657 11.389 -4.266 1.00 96.12 102 VAL A O 1
ATOM 762 N N . ILE A 1 103 ? -2.023 10.096 -5.121 1.00 94.69 103 ILE A N 1
ATOM 763 C CA . ILE A 1 103 ? -2.002 9.146 -3.998 1.00 94.69 103 ILE A CA 1
ATOM 764 C C . ILE A 1 103 ? -1.579 9.856 -2.706 1.00 94.69 103 ILE A C 1
ATOM 766 O O . ILE A 1 103 ? -2.267 9.730 -1.691 1.00 94.69 103 ILE A O 1
ATOM 770 N N . LEU A 1 104 ? -0.499 10.643 -2.738 1.00 96.31 104 LEU A N 1
ATOM 771 C CA . LEU A 1 104 ? -0.003 11.383 -1.571 1.00 96.31 104 LEU A CA 1
ATOM 772 C C . LEU A 1 104 ? -1.011 12.425 -1.067 1.00 96.31 104 LEU A C 1
ATOM 774 O O . LEU A 1 104 ? -1.238 12.526 0.140 1.00 96.31 104 LEU A O 1
ATOM 778 N N . ALA A 1 105 ? -1.662 13.161 -1.968 1.00 95.50 105 ALA A N 1
ATOM 779 C CA . ALA A 1 105 ? -2.698 14.128 -1.612 1.00 95.50 105 ALA A CA 1
ATOM 780 C C . ALA A 1 105 ? -3.911 13.439 -0.967 1.00 95.50 105 ALA A C 1
ATOM 782 O O . ALA A 1 105 ? -4.382 13.857 0.095 1.00 95.50 105 ALA A O 1
ATOM 783 N N . SER A 1 106 ? -4.376 12.335 -1.559 1.00 93.38 106 SER A N 1
ATOM 784 C CA . SER A 1 106 ? -5.480 11.532 -1.018 1.00 93.38 106 SER A CA 1
ATOM 785 C C . SER A 1 106 ? -5.140 10.969 0.364 1.00 93.38 106 SER A C 1
ATOM 787 O O . SER A 1 106 ? -5.965 11.011 1.283 1.00 93.38 106 SER A O 1
ATOM 789 N N . LEU A 1 107 ? -3.899 10.504 0.538 1.00 93.50 107 LEU A N 1
ATOM 790 C CA . LEU A 1 107 ? -3.379 10.025 1.812 1.00 93.50 107 LEU A CA 1
ATOM 791 C C . LEU A 1 107 ? -3.368 11.135 2.868 1.00 93.50 107 LEU A C 1
ATOM 793 O O . LEU A 1 107 ? -3.852 10.915 3.975 1.00 93.50 107 LEU A O 1
ATOM 797 N N . ALA A 1 108 ? -2.872 12.329 2.540 1.00 93.00 108 ALA A N 1
ATOM 798 C CA . ALA A 1 108 ? -2.826 13.456 3.470 1.00 93.00 108 ALA A CA 1
ATOM 799 C C . ALA A 1 108 ? -4.230 13.867 3.957 1.00 93.00 108 ALA A C 1
ATOM 801 O O . ALA A 1 108 ? -4.459 14.068 5.159 1.00 93.00 108 ALA A O 1
ATOM 802 N N . VAL A 1 109 ? -5.206 13.929 3.047 1.00 93.12 109 VAL A N 1
ATOM 803 C CA . VAL A 1 109 ? -6.604 14.242 3.386 1.00 93.12 109 VAL A CA 1
ATOM 804 C C . VAL A 1 109 ? -7.220 13.146 4.265 1.00 93.12 109 VAL A C 1
ATOM 806 O O . VAL A 1 109 ? -7.825 13.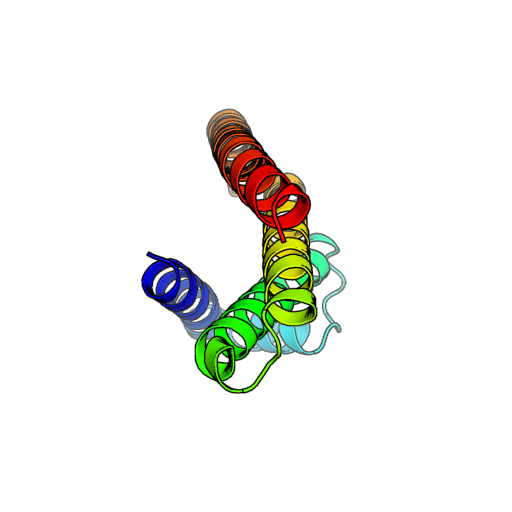444 5.305 1.00 93.12 109 VAL A O 1
ATOM 809 N N . GLY A 1 110 ? -7.032 11.877 3.897 1.00 88.88 110 GLY A N 1
ATOM 810 C CA . GLY A 1 110 ? -7.538 10.736 4.661 1.00 88.88 110 GLY A CA 1
ATOM 811 C C . GLY A 1 110 ? -6.915 10.636 6.055 1.00 88.88 110 GLY A C 1
ATOM 812 O O . GLY A 1 110 ? -7.630 10.519 7.054 1.00 88.88 110 GLY A O 1
ATOM 813 N N . ALA A 1 111 ? -5.590 10.761 6.143 1.00 90.81 111 ALA A N 1
ATOM 814 C CA . ALA A 1 111 ? -4.843 10.661 7.389 1.00 90.81 111 ALA A CA 1
ATOM 815 C C . ALA A 1 111 ? -5.160 11.811 8.346 1.00 90.81 111 ALA A C 1
ATOM 817 O O . ALA A 1 111 ? -5.407 11.564 9.525 1.00 90.81 111 ALA A O 1
ATOM 818 N N . SER A 1 112 ? -5.249 13.052 7.857 1.00 90.12 112 SER A N 1
ATOM 819 C CA . SER A 1 112 ? -5.638 14.188 8.705 1.00 90.12 112 SER A CA 1
ATOM 820 C C . SER A 1 112 ? -7.031 13.994 9.317 1.00 90.12 112 SER A C 1
ATOM 822 O O . SER A 1 112 ? -7.254 14.308 10.487 1.00 90.12 112 SER A O 1
ATOM 824 N N . SER A 1 113 ? -7.961 13.411 8.559 1.00 87.94 113 SER A N 1
ATOM 825 C CA . SER A 1 113 ? -9.311 13.099 9.033 1.00 87.94 113 SER A CA 1
ATOM 826 C C . SER A 1 113 ? -9.308 11.957 10.054 1.00 87.94 113 SER A C 1
ATOM 828 O O . SER A 1 113 ? -9.945 12.075 11.101 1.00 87.94 113 SER A O 1
ATOM 830 N N . GLY A 1 114 ? -8.529 10.900 9.812 1.00 82.62 114 GLY A N 1
ATOM 831 C CA . GLY A 1 114 ? -8.348 9.79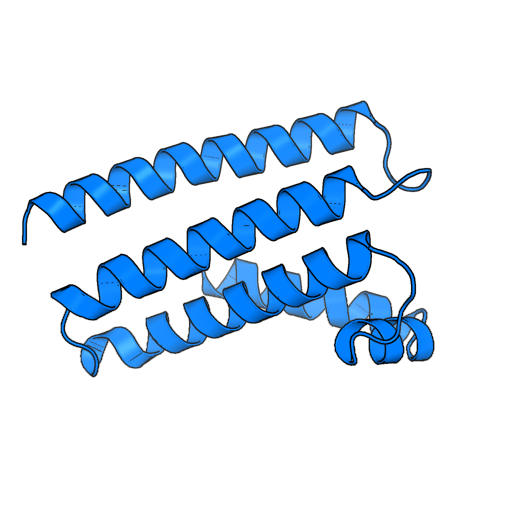3 10.756 1.00 82.62 114 GLY A CA 1
ATOM 832 C C . GLY A 1 114 ? -7.706 10.231 12.075 1.00 82.62 114 GLY A C 1
ATOM 833 O O . GLY A 1 114 ? -8.212 9.905 13.149 1.00 82.62 114 GLY A O 1
ATOM 834 N N . LEU A 1 115 ? -6.650 11.046 12.013 1.00 86.38 115 LEU A N 1
ATOM 835 C CA . LEU A 1 115 ? -5.970 11.595 13.190 1.00 86.38 115 LEU A CA 1
ATOM 836 C C . LEU A 1 115 ? -6.892 12.500 14.018 1.00 86.38 115 LEU A C 1
ATOM 838 O O . LEU A 1 115 ? -6.879 12.427 15.247 1.00 86.38 115 LEU A O 1
ATOM 842 N N . ARG A 1 116 ? -7.739 13.313 13.371 1.00 87.06 116 ARG A N 1
ATOM 843 C CA . ARG A 1 116 ? -8.760 14.119 14.066 1.00 87.06 116 ARG A CA 1
ATOM 844 C C . ARG A 1 116 ? -9.744 13.252 14.855 1.00 87.06 116 ARG A C 1
ATOM 846 O O . ARG A 1 116 ? -10.117 13.624 15.963 1.00 87.06 116 ARG A O 1
ATOM 853 N N . LEU A 1 117 ? -10.149 12.107 14.308 1.00 82.62 117 LEU A N 1
ATOM 854 C CA . LEU A 1 117 ? -11.057 11.173 14.982 1.00 82.62 117 LEU A CA 1
ATOM 855 C C . LEU A 1 117 ? -10.377 10.419 16.130 1.00 82.62 117 LEU A C 1
ATOM 857 O O . LEU A 1 117 ? -11.023 10.147 17.138 1.00 82.62 117 LEU A O 1
ATOM 861 N N . LEU A 1 118 ? -9.088 10.098 15.995 1.00 84.81 118 LEU A N 1
ATOM 862 C CA .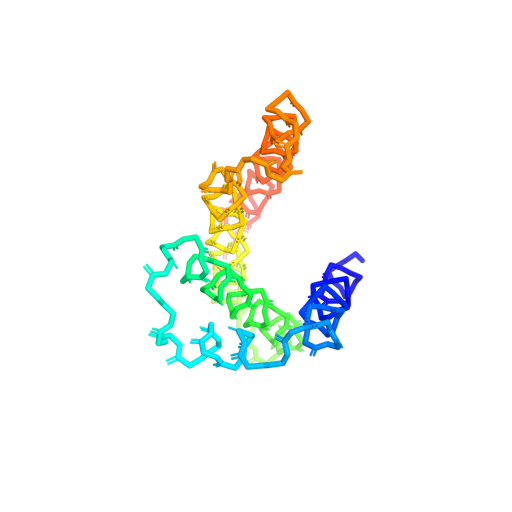 LEU A 1 118 ? -8.295 9.479 17.062 1.00 84.81 118 LEU A CA 1
ATOM 863 C C . LEU A 1 118 ? -8.134 10.400 18.272 1.00 84.81 118 LEU A C 1
ATOM 865 O O . LEU A 1 118 ? -8.240 9.937 19.398 1.00 84.81 118 LEU A O 1
ATOM 869 N N . ARG A 1 119 ? -7.948 11.705 18.049 1.00 82.88 119 ARG A N 1
ATOM 870 C CA . ARG A 1 119 ? -7.823 12.700 19.130 1.00 82.88 119 ARG A CA 1
ATOM 871 C C . ARG A 1 119 ? -9.113 12.930 19.933 1.00 82.88 119 ARG A C 1
ATOM 873 O O . ARG A 1 119 ? -9.063 13.610 20.949 1.00 82.88 119 ARG A O 1
ATOM 880 N N . ARG A 1 120 ? -10.265 12.425 19.475 1.00 75.25 120 ARG A N 1
ATOM 881 C CA . ARG A 1 120 ? -11.592 12.643 20.087 1.00 75.25 120 ARG A CA 1
ATOM 882 C C . ARG A 1 120 ? -12.128 11.423 20.865 1.00 75.25 120 ARG A C 1
ATOM 884 O O . ARG A 1 120 ? -13.328 11.361 21.110 1.00 75.25 120 ARG A O 1
ATOM 891 N N . SER A 1 121 ? -11.324 10.401 21.167 1.00 62.12 121 SER A N 1
ATOM 892 C CA . SER A 1 121 ? -11.768 9.100 21.737 1.00 62.12 121 SER A CA 1
ATOM 893 C C . SER A 1 121 ? -10.872 8.615 22.872 1.00 62.12 121 SER A C 1
ATOM 895 O O . SER A 1 121 ? -11.335 7.762 23.676 1.00 62.12 121 SER A O 1
#

Sequence (121 aa):
MGAAILALALAHVAGLWLYSPEDITDALLLRALTTFSAWGVAGFAGLLAAGIVSTLRRQIPPRIWRPLHLGLAVASALCAVIHAWLIFGVIEPNNKALLCLVILASLAVGASSGLRLLRRS

pLDDT: mean 92.81, std 5.44, range [62.12, 98.12]

Secondary structure (DSSP, 8-state):
-HHHHHHHHHHHHHHHHHH-HHHHHHHHTT--S-HHHHHHHHHHHHHHHHHHHHHGGGTS-HHHHHHHHHHHHHHHHHHHHHHHHT--SSS-HHHHHHHHHHHHHHHHHHHHHHHHHHTT-

Radius of gyration: 15.69 Å; chains: 1; bounding box: 33×31×41 Å

Organism: NCBI:txid2306993

Foldseek 3Di:
DLVVVLVVLVVVLVVVCVVPVPQSVCLLVVNDPQPLSVLSNLLNVLSVVLVVLVVCVVVDDPLVSLVSSLVSLLSSLVSVLSSLCSDPDPDDPVVSVVVSVVSVVVNVVVNVVSVVVSVVD